Protein AF-A0A534IRR9-F1 (afdb_monomer_lite)

Radius of gyration: 12.25 Å; chains: 1; bounding box: 23×22×32 Å

pLDDT: mean 94.62, std 8.48, range [54.09, 98.69]

Structure (mmCIF, N/CA/C/O backbone):
data_AF-A0A534IRR9-F1
#
_entry.id   AF-A0A534IRR9-F1
#
loop_
_atom_site.group_PDB
_atom_site.id
_atom_site.type_symbol
_atom_site.label_atom_id
_atom_site.label_alt_id
_atom_site.label_comp_id
_atom_site.label_asym_id
_atom_site.label_entity_id
_atom_site.label_seq_id
_atom_site.pdbx_PDB_ins_code
_atom_site.Cartn_x
_atom_site.Cartn_y
_atom_site.Cartn_z
_atom_site.occupancy
_atom_site.B_iso_or_equiv
_atom_site.auth_seq_id
_atom_site.auth_comp_id
_atom_site.auth_asym_id
_atom_site.auth_atom_id
_atom_site.pdbx_PDB_model_num
ATOM 1 N N . LEU A 1 1 ? -6.671 -11.186 -5.121 1.00 54.09 1 LEU A N 1
ATOM 2 C CA . LEU A 1 1 ? -7.323 -11.229 -6.451 1.00 54.09 1 LEU A CA 1
ATOM 3 C C . LEU A 1 1 ? -6.417 -10.359 -7.301 1.00 54.09 1 LEU A C 1
ATOM 5 O O . LEU A 1 1 ? -6.182 -9.253 -6.853 1.00 54.09 1 LEU A O 1
ATOM 9 N N . GLU A 1 2 ? -5.821 -10.836 -8.391 1.00 61.84 2 GLU A N 1
ATOM 10 C CA . GLU A 1 2 ? -4.909 -9.978 -9.171 1.00 61.84 2 GLU A CA 1
ATOM 11 C C . GLU A 1 2 ? -5.716 -8.855 -9.842 1.00 61.84 2 GLU A C 1
ATOM 13 O O . GLU A 1 2 ? -6.676 -9.139 -10.567 1.00 61.84 2 GLU A O 1
ATOM 18 N N . CYS A 1 3 ? -5.359 -7.595 -9.575 1.00 72.00 3 CYS A N 1
ATOM 19 C CA . CYS A 1 3 ? -5.993 -6.430 -10.199 1.00 72.00 3 CYS A CA 1
ATOM 20 C C . CYS A 1 3 ? -5.579 -6.289 -11.672 1.00 72.00 3 CYS A C 1
ATOM 22 O O . CYS A 1 3 ? -6.403 -5.904 -12.508 1.00 72.00 3 CYS A O 1
ATOM 24 N N . PHE A 1 4 ? -4.341 -6.674 -12.012 1.00 83.31 4 PHE A N 1
ATOM 25 C CA . PHE A 1 4 ? -3.807 -6.608 -13.372 1.00 83.31 4 PHE A CA 1
ATOM 26 C C . PHE A 1 4 ? -3.032 -7.885 -13.755 1.00 83.31 4 PHE A C 1
ATOM 28 O O . PHE A 1 4 ? -2.186 -8.337 -12.990 1.00 83.31 4 PHE A O 1
ATOM 35 N N . PRO A 1 5 ? -3.246 -8.451 -14.961 1.00 84.44 5 PRO A N 1
ATOM 36 C CA . PRO A 1 5 ? -2.577 -9.690 -15.386 1.00 84.44 5 PRO A CA 1
ATOM 37 C C . PRO A 1 5 ? -1.052 -9.586 -15.538 1.00 84.44 5 PRO A C 1
ATOM 39 O O . PRO A 1 5 ? -0.364 -10.601 -15.541 1.00 84.44 5 PRO A O 1
ATOM 42 N N . ASP A 1 6 ? -0.531 -8.369 -15.710 1.00 92.06 6 ASP A N 1
ATOM 43 C CA . ASP A 1 6 ? 0.895 -8.108 -15.936 1.00 92.06 6 ASP A CA 1
ATOM 44 C C . ASP A 1 6 ? 1.642 -7.715 -14.645 1.00 92.06 6 ASP A C 1
ATOM 46 O O . ASP A 1 6 ? 2.801 -7.288 -14.710 1.00 92.06 6 ASP A O 1
ATOM 50 N N . THR A 1 7 ? 1.002 -7.832 -13.473 1.00 94.62 7 THR A N 1
ATOM 51 C CA . THR A 1 7 ? 1.635 -7.548 -12.178 1.00 94.62 7 THR A CA 1
ATOM 52 C C . THR A 1 7 ? 2.812 -8.497 -11.944 1.00 94.62 7 THR A C 1
ATOM 54 O O . THR A 1 7 ? 2.710 -9.718 -12.052 1.00 94.62 7 THR A O 1
ATOM 57 N N . ARG A 1 8 ? 3.973 -7.918 -11.630 1.00 95.25 8 ARG A N 1
ATOM 58 C CA . ARG A 1 8 ? 5.234 -8.629 -11.356 1.00 95.25 8 ARG A CA 1
ATOM 59 C C . ARG A 1 8 ? 5.804 -8.328 -9.974 1.00 95.25 8 ARG A C 1
ATOM 61 O O . ARG A 1 8 ? 6.647 -9.090 -9.509 1.00 95.25 8 ARG A O 1
ATOM 68 N N . SER A 1 9 ? 5.335 -7.262 -9.333 1.00 96.69 9 SER A N 1
ATOM 69 C CA . SER A 1 9 ? 5.522 -6.970 -7.911 1.00 96.69 9 SER A CA 1
ATOM 70 C C . SER A 1 9 ? 4.265 -6.289 -7.384 1.00 96.69 9 SER A C 1
ATOM 72 O O . SER A 1 9 ? 3.665 -5.495 -8.103 1.00 96.69 9 SER A O 1
ATOM 74 N N . GLU A 1 10 ? 3.913 -6.539 -6.130 1.00 97.06 10 GLU A N 1
ATOM 75 C CA . GLU A 1 10 ? 2.747 -5.949 -5.464 1.00 97.06 10 GLU A CA 1
ATOM 76 C C . GLU A 1 10 ? 3.134 -5.578 -4.027 1.00 97.06 10 GLU A C 1
ATOM 78 O O . GLU A 1 10 ? 3.872 -6.325 -3.371 1.00 97.06 10 GLU A O 1
ATOM 83 N N . ILE A 1 11 ? 2.668 -4.425 -3.544 1.00 97.56 11 ILE A N 1
ATOM 84 C CA . ILE A 1 11 ? 2.739 -4.054 -2.129 1.00 97.56 11 ILE A CA 1
ATOM 85 C C . ILE A 1 11 ? 1.349 -3.667 -1.633 1.00 97.56 11 ILE A 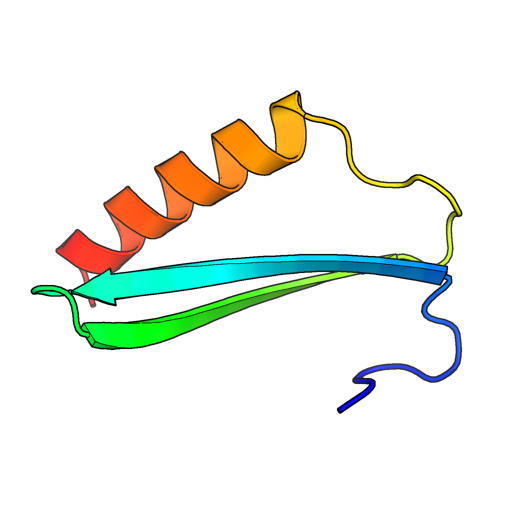C 1
ATOM 87 O O . ILE A 1 11 ? 0.723 -2.742 -2.145 1.00 97.56 11 ILE A O 1
ATOM 91 N N . VAL A 1 12 ? 0.894 -4.379 -0.601 1.00 97.50 12 VAL A N 1
ATOM 92 C CA . VAL A 1 12 ? -0.414 -4.171 0.023 1.00 97.50 12 VAL A CA 1
ATOM 93 C C . VAL A 1 12 ? -0.216 -3.782 1.482 1.00 97.50 12 VAL A C 1
ATOM 95 O O . VAL A 1 12 ? 0.413 -4.516 2.250 1.00 97.50 12 VAL A O 1
ATOM 98 N N . VAL A 1 13 ? -0.756 -2.629 1.877 1.00 98.12 13 VAL A N 1
ATOM 99 C CA . VAL A 1 13 ? -0.677 -2.109 3.248 1.00 98.12 13 VAL A CA 1
ATOM 100 C C . VAL A 1 13 ? -2.085 -1.882 3.805 1.00 98.12 13 VAL A C 1
ATOM 102 O O . VAL A 1 13 ? -2.817 -1.037 3.287 1.00 98.12 13 VAL A O 1
ATOM 105 N N . PRO A 1 14 ? -2.496 -2.589 4.873 1.00 98.00 14 PRO A N 1
ATOM 106 C CA . PRO A 1 14 ? -3.830 -2.431 5.438 1.00 98.00 14 PRO A CA 1
ATOM 107 C C . PRO A 1 14 ? -3.961 -1.114 6.212 1.00 98.00 14 PRO A C 1
ATOM 109 O O . PRO A 1 14 ? -3.092 -0.738 7.000 1.00 98.00 14 PRO A O 1
ATOM 112 N N . ILE A 1 15 ? -5.107 -0.453 6.066 1.00 98.38 15 ILE A N 1
ATOM 113 C CA . ILE A 1 15 ? -5.499 0.701 6.877 1.00 98.38 15 ILE A CA 1
ATOM 114 C C . ILE A 1 15 ? -6.289 0.179 8.078 1.00 98.38 15 ILE A C 1
ATOM 116 O O . ILE A 1 15 ? -7.392 -0.359 7.934 1.00 98.38 15 ILE A O 1
ATOM 120 N N . LEU A 1 16 ? -5.721 0.328 9.276 1.00 97.50 16 LEU A N 1
ATOM 121 C CA . LEU A 1 16 ? -6.297 -0.192 10.516 1.00 97.50 16 LEU A CA 1
ATOM 122 C C . LEU A 1 16 ? -6.886 0.931 11.377 1.00 97.50 16 LEU A C 1
ATOM 124 O O . LEU A 1 16 ? -6.182 1.868 11.745 1.00 97.50 16 LEU A O 1
ATOM 128 N N . LYS A 1 17 ? -8.145 0.786 11.806 1.00 96.00 17 LYS A N 1
ATOM 129 C CA . LYS A 1 17 ? -8.795 1.670 12.786 1.00 96.00 17 LYS A CA 1
ATOM 130 C C . LYS A 1 17 ? -9.319 0.847 13.956 1.00 96.00 17 LYS A C 1
ATOM 132 O O . LYS A 1 17 ? -10.161 -0.030 13.791 1.00 96.00 17 LYS A O 1
ATOM 137 N N . GLY A 1 18 ? -8.783 1.094 15.153 1.00 93.75 18 GLY A N 1
ATOM 138 C CA . GLY A 1 18 ? -9.158 0.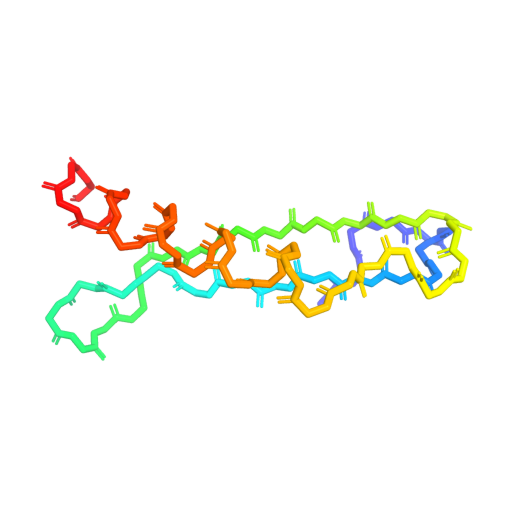337 16.355 1.00 93.75 18 GLY A CA 1
ATOM 139 C C . GLY A 1 18 ? -8.838 -1.163 16.274 1.00 93.75 18 GLY A C 1
ATOM 140 O O . GLY A 1 18 ? -9.578 -1.972 16.822 1.00 93.75 18 GLY A O 1
ATOM 141 N N . GLY A 1 19 ? -7.770 -1.540 15.562 1.00 93.56 19 GLY A N 1
ATOM 142 C CA . GLY A 1 19 ? -7.381 -2.943 15.357 1.00 93.56 19 GLY A CA 1
ATOM 143 C C . GLY A 1 19 ? -8.191 -3.684 14.288 1.00 93.56 19 GLY A C 1
ATOM 144 O O . GLY A 1 19 ? -7.961 -4.870 14.074 1.00 93.56 19 GLY A O 1
ATOM 145 N N . VAL A 1 20 ? -9.113 -2.999 13.606 1.00 96.31 20 VAL A N 1
ATOM 146 C CA . VAL A 1 20 ? -9.914 -3.551 12.508 1.00 96.31 20 VAL A CA 1
ATOM 147 C C . VAL A 1 20 ? -9.422 -2.974 11.185 1.00 96.31 20 VAL A C 1
ATOM 149 O O . VAL A 1 20 ? -9.216 -1.765 11.081 1.00 96.31 20 VAL A O 1
ATOM 152 N N . ALA A 1 21 ? -9.247 -3.826 10.175 1.00 97.06 21 ALA A N 1
ATOM 153 C CA . ALA A 1 21 ? -8.959 -3.381 8.816 1.00 97.06 21 ALA A CA 1
ATOM 154 C C . ALA A 1 21 ? -10.207 -2.740 8.198 1.00 97.06 21 ALA A C 1
ATOM 156 O O . ALA A 1 21 ? -11.253 -3.383 8.099 1.00 97.06 21 ALA A O 1
ATOM 157 N N . ILE A 1 22 ? -10.092 -1.468 7.815 1.00 97.31 22 ILE A N 1
ATOM 158 C CA . ILE A 1 22 ? -11.178 -0.682 7.205 1.00 97.31 22 ILE A CA 1
ATOM 159 C C . ILE A 1 22 ? -10.947 -0.407 5.713 1.00 97.31 22 ILE A C 1
ATOM 161 O O . ILE A 1 22 ? -11.835 0.108 5.040 1.00 97.31 22 ILE A O 1
ATOM 165 N N . GLY A 1 23 ? -9.764 -0.750 5.207 1.00 96.88 23 GLY A N 1
ATOM 166 C CA . GLY A 1 23 ? -9.356 -0.598 3.816 1.00 96.88 23 GLY A CA 1
ATOM 167 C C . GLY A 1 23 ? -7.902 -1.024 3.634 1.00 96.88 23 GLY A C 1
ATOM 168 O O . GLY A 1 23 ? -7.263 -1.487 4.582 1.00 96.88 23 GLY A O 1
ATOM 169 N N . GLU A 1 24 ? -7.376 -0.838 2.431 1.00 97.50 24 GLU A N 1
ATOM 170 C CA . GLU A 1 24 ? -5.990 -1.139 2.080 1.00 97.50 24 GLU A CA 1
ATOM 171 C C . GLU A 1 24 ? -5.462 -0.145 1.044 1.00 97.50 24 GLU A C 1
ATOM 173 O O . GLU A 1 24 ? -6.227 0.440 0.273 1.00 97.50 24 GLU A O 1
ATOM 178 N N . ILE A 1 25 ? -4.151 0.06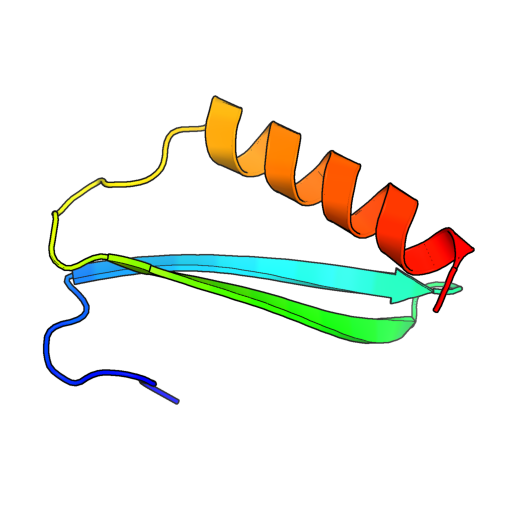8 1.071 1.00 97.94 25 ILE A N 1
ATOM 179 C CA . ILE A 1 25 ? -3.391 0.668 -0.018 1.00 97.94 25 ILE A CA 1
ATOM 180 C C . ILE A 1 25 ? -2.837 -0.501 -0.825 1.00 97.94 25 ILE A C 1
ATOM 182 O O . ILE A 1 25 ? -2.039 -1.271 -0.295 1.00 97.94 25 ILE A O 1
ATOM 186 N N . ASP A 1 26 ? -3.274 -0.622 -2.072 1.00 97.06 26 ASP A N 1
ATOM 187 C CA . ASP A 1 26 ? -2.884 -1.683 -2.998 1.00 97.06 26 ASP A CA 1
ATOM 188 C C . ASP A 1 26 ? -2.157 -1.059 -4.198 1.00 97.06 26 ASP A C 1
ATOM 190 O O . ASP A 1 26 ? -2.686 -0.144 -4.842 1.00 97.06 26 ASP A O 1
ATOM 194 N N . ILE A 1 27 ? -0.906 -1.468 -4.430 1.00 96.44 27 ILE A N 1
ATOM 195 C CA . ILE A 1 27 ? -0.052 -0.938 -5.497 1.00 96.44 27 ILE A CA 1
ATOM 196 C C . ILE A 1 27 ? 0.607 -2.089 -6.257 1.00 96.44 27 ILE A C 1
ATOM 198 O O . ILE A 1 27 ? 1.493 -2.779 -5.748 1.00 96.44 27 ILE A O 1
ATOM 202 N N . ASP A 1 28 ? 0.248 -2.195 -7.533 1.00 96.44 28 ASP A N 1
ATOM 203 C CA . ASP A 1 28 ? 0.849 -3.100 -8.506 1.00 96.44 28 ASP A CA 1
ATOM 204 C C . ASP A 1 28 ? 2.013 -2.457 -9.280 1.00 96.44 28 ASP A C 1
ATOM 206 O O . ASP A 1 28 ? 2.022 -1.259 -9.583 1.00 96.44 28 ASP A O 1
ATOM 210 N N . SER A 1 29 ? 2.974 -3.278 -9.704 1.00 96.31 29 SER A N 1
ATOM 211 C CA . SER A 1 29 ? 4.035 -2.889 -10.634 1.00 96.31 29 SER A CA 1
ATOM 212 C C . SER A 1 29 ? 4.342 -3.989 -11.647 1.00 96.31 29 SER A C 1
ATOM 214 O O . SER A 1 29 ? 4.372 -5.175 -11.325 1.00 96.31 29 SER A O 1
ATOM 216 N N . THR A 1 30 ? 4.651 -3.590 -12.883 1.00 96.38 30 THR A N 1
ATOM 217 C CA . THR A 1 30 ? 5.148 -4.484 -13.948 1.00 96.38 30 THR A CA 1
ATOM 218 C C . THR A 1 30 ? 6.668 -4.710 -13.873 1.00 96.38 30 THR A C 1
ATOM 220 O O . THR A 1 30 ? 7.228 -5.537 -14.604 1.00 96.38 30 THR A O 1
ATOM 223 N N . ALA A 1 31 ? 7.371 -3.997 -12.988 1.00 97.31 31 ALA A N 1
ATOM 224 C CA . ALA A 1 31 ? 8.776 -4.247 -12.685 1.00 97.31 31 ALA A CA 1
ATOM 225 C C . ALA A 1 31 ? 8.911 -5.351 -11.623 1.00 97.31 31 ALA A C 1
ATOM 227 O O . ALA A 1 31 ? 8.075 -5.468 -10.729 1.00 97.31 31 ALA A O 1
ATOM 228 N N . LEU A 1 32 ? 9.969 -6.164 -11.713 1.00 96.38 32 LEU A N 1
ATOM 229 C CA . LEU A 1 32 ? 10.354 -7.064 -10.618 1.00 96.38 32 LEU A CA 1
ATOM 230 C C . LEU A 1 32 ? 11.046 -6.264 -9.520 1.00 96.38 32 LEU A C 1
ATOM 232 O O . LEU A 1 32 ? 11.807 -5.355 -9.842 1.00 96.38 32 LEU A O 1
ATOM 236 N N . ASP A 1 33 ? 10.827 -6.668 -8.269 1.00 96.25 33 ASP A N 1
ATOM 237 C CA . ASP A 1 33 ? 11.461 -6.077 -7.084 1.00 96.25 33 ASP A CA 1
ATOM 238 C C . ASP A 1 33 ? 11.250 -4.554 -7.014 1.00 96.25 33 ASP A C 1
ATOM 240 O O . ASP A 1 33 ? 12.167 -3.772 -6.782 1.00 96.25 33 ASP A O 1
ATOM 244 N N . ALA A 1 34 ? 10.020 -4.123 -7.319 1.00 98.00 34 ALA A N 1
ATOM 245 C CA . ALA A 1 34 ? 9.700 -2.709 -7.508 1.00 98.00 34 ALA A CA 1
ATOM 246 C C . ALA A 1 34 ? 9.643 -1.896 -6.207 1.00 98.00 34 ALA A C 1
ATOM 248 O O . ALA A 1 34 ? 9.648 -0.670 -6.275 1.00 98.00 34 ALA A O 1
ATOM 249 N N . PHE A 1 35 ? 9.548 -2.563 -5.055 1.00 98.25 35 PHE A N 1
ATOM 250 C CA . PHE A 1 35 ? 9.290 -1.928 -3.767 1.00 98.25 35 PHE A CA 1
ATOM 251 C C . PHE A 1 35 ? 10.411 -2.230 -2.784 1.00 98.25 35 PHE A C 1
ATOM 253 O O . PHE A 1 35 ? 10.733 -3.384 -2.500 1.00 98.25 35 PHE A O 1
ATOM 260 N N . SER A 1 36 ? 10.978 -1.165 -2.241 1.00 98.44 36 SER A N 1
ATOM 261 C CA . SER A 1 36 ? 12.019 -1.198 -1.228 1.00 98.44 36 SER A CA 1
ATOM 262 C C . SER A 1 36 ? 11.435 -1.251 0.194 1.00 98.44 36 SER A C 1
ATOM 264 O O . SER A 1 36 ? 10.250 -0.966 0.412 1.00 98.44 36 SER A O 1
ATOM 266 N N . PRO A 1 37 ? 12.254 -1.583 1.208 1.00 98.31 37 PRO A N 1
ATOM 267 C CA . PRO A 1 37 ? 11.864 -1.425 2.608 1.00 98.31 37 PRO A CA 1
ATOM 268 C C . PRO A 1 37 ? 11.440 0.008 2.967 1.00 98.31 37 PRO A C 1
ATOM 270 O O . PRO A 1 37 ? 10.557 0.188 3.807 1.00 98.31 37 PRO A O 1
ATOM 273 N N . GLU A 1 38 ? 12.043 1.017 2.335 1.00 98.56 38 GLU A N 1
ATOM 274 C CA . GLU A 1 38 ? 11.705 2.428 2.516 1.00 98.56 38 GLU A CA 1
ATOM 275 C C . GLU A 1 38 ? 10.297 2.744 1.992 1.00 98.56 38 GLU A C 1
ATOM 277 O O . GLU A 1 38 ? 9.537 3.428 2.681 1.00 98.56 38 GLU A O 1
ATOM 282 N N . ASP A 1 39 ? 9.918 2.189 0.834 1.00 98.44 39 ASP A N 1
ATOM 283 C CA . ASP A 1 39 ? 8.561 2.326 0.284 1.00 98.44 39 ASP A CA 1
ATOM 284 C C . ASP A 1 39 ? 7.528 1.729 1.241 1.00 98.44 39 ASP A C 1
ATOM 286 O O . ASP A 1 39 ? 6.515 2.358 1.548 1.00 98.44 39 ASP A O 1
ATOM 290 N N . ARG A 1 40 ? 7.811 0.539 1.786 1.00 98.25 40 ARG A N 1
ATOM 291 C CA . ARG A 1 40 ? 6.936 -0.094 2.777 1.00 98.25 40 ARG A CA 1
ATOM 292 C C . ARG A 1 40 ? 6.763 0.776 4.021 1.00 98.25 40 ARG A C 1
ATOM 294 O O . ARG A 1 40 ? 5.632 0.977 4.455 1.00 98.25 40 ARG A O 1
ATOM 301 N N . ALA A 1 41 ? 7.857 1.279 4.591 1.00 98.56 41 ALA A N 1
ATOM 302 C CA . ALA A 1 41 ? 7.801 2.106 5.795 1.00 98.56 41 ALA A CA 1
ATOM 303 C C . ALA A 1 41 ? 6.980 3.386 5.564 1.00 98.56 41 ALA A C 1
ATOM 305 O O . ALA A 1 41 ? 6.152 3.751 6.399 1.00 98.56 41 ALA A O 1
ATOM 306 N N . PHE A 1 42 ? 7.160 4.022 4.404 1.00 98.69 42 PHE A N 1
ATOM 307 C CA . PHE A 1 4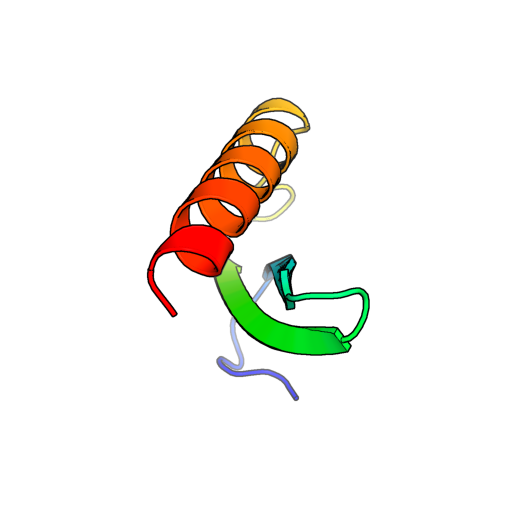2 ? 6.380 5.189 4.008 1.00 98.69 42 PHE A CA 1
ATOM 308 C C . PHE A 1 42 ? 4.884 4.871 3.870 1.00 98.69 42 PHE A C 1
ATOM 310 O O . PHE A 1 42 ? 4.043 5.611 4.380 1.00 98.69 42 PHE A O 1
ATOM 317 N N . LEU A 1 43 ? 4.535 3.766 3.207 1.00 98.69 43 LEU A N 1
ATOM 318 C CA . LEU A 1 43 ? 3.137 3.370 3.021 1.00 98.69 43 LEU A CA 1
ATOM 319 C C . LEU A 1 43 ? 2.461 2.989 4.346 1.00 98.69 43 LEU A C 1
ATOM 321 O O . LEU A 1 43 ? 1.286 3.297 4.534 1.00 98.69 43 LEU A O 1
ATOM 325 N N . GLU A 1 44 ? 3.188 2.372 5.280 1.00 98.31 44 GLU A N 1
ATOM 326 C CA . GLU A 1 44 ? 2.695 2.088 6.635 1.00 98.31 44 GLU A CA 1
ATOM 327 C C . GLU A 1 44 ? 2.426 3.377 7.432 1.00 98.31 44 GLU A C 1
ATOM 329 O O . GLU A 1 44 ? 1.384 3.486 8.085 1.00 98.31 44 GLU A O 1
ATOM 334 N N . GLU A 1 45 ? 3.306 4.381 7.338 1.00 98.50 45 GLU A N 1
ATOM 335 C CA . GLU A 1 45 ? 3.076 5.706 7.933 1.00 98.50 45 GLU A CA 1
ATOM 336 C C . GLU A 1 45 ? 1.844 6.385 7.318 1.00 98.50 45 GLU A C 1
ATOM 338 O O . GLU A 1 45 ? 0.951 6.842 8.039 1.00 98.50 45 GLU A O 1
ATOM 343 N N . LEU A 1 46 ? 1.743 6.376 5.986 1.00 98.44 46 LEU A N 1
ATOM 344 C CA . LEU A 1 46 ? 0.608 6.937 5.260 1.00 98.44 46 LEU A CA 1
ATOM 345 C C . LEU A 1 46 ? -0.712 6.250 5.638 1.00 98.44 46 LEU A C 1
ATOM 347 O O . LEU A 1 46 ? -1.708 6.935 5.872 1.00 98.44 46 LEU A O 1
ATOM 351 N N . ALA A 1 47 ? -0.732 4.919 5.750 1.00 98.38 47 ALA A N 1
ATOM 352 C CA . ALA A 1 47 ? -1.907 4.173 6.199 1.00 98.38 47 ALA A CA 1
ATOM 353 C C . ALA A 1 47 ? -2.339 4.591 7.616 1.00 98.38 47 ALA A C 1
ATOM 355 O O . ALA A 1 47 ? -3.537 4.716 7.890 1.00 98.38 47 ALA A O 1
ATOM 356 N N . GLY A 1 48 ? -1.374 4.876 8.496 1.00 98.06 48 GLY A N 1
ATOM 357 C CA . GLY A 1 48 ? -1.621 5.427 9.827 1.00 98.06 48 GLY A CA 1
ATOM 358 C C . GLY A 1 48 ? -2.268 6.815 9.801 1.00 98.06 48 GLY A C 1
ATOM 359 O O . GLY A 1 48 ? -3.190 7.073 10.577 1.00 98.06 48 GLY A O 1
ATOM 360 N N . GLU A 1 49 ? -1.844 7.701 8.897 1.00 98.19 49 GLU A N 1
ATOM 361 C CA . GLU A 1 49 ? -2.479 9.014 8.716 1.00 98.19 49 GLU A CA 1
ATOM 362 C C . GLU A 1 49 ? -3.887 8.898 8.115 1.00 98.19 49 GLU A C 1
ATOM 364 O O . GLU A 1 49 ? -4.817 9.559 8.586 1.00 98.19 49 GLU A O 1
ATOM 369 N N . LEU A 1 50 ? -4.084 8.011 7.136 1.00 97.88 50 LEU A N 1
ATOM 370 C CA . LEU A 1 50 ? -5.399 7.756 6.539 1.00 97.88 50 LEU A CA 1
ATOM 371 C C . LEU A 1 50 ? -6.404 7.230 7.572 1.00 97.88 50 LEU A C 1
ATOM 373 O O . LEU A 1 50 ? -7.551 7.678 7.595 1.00 97.88 50 LEU A O 1
ATOM 377 N N . ALA A 1 51 ? -5.976 6.357 8.488 1.00 97.69 51 ALA A N 1
ATOM 378 C CA . ALA A 1 51 ? -6.824 5.834 9.561 1.00 97.69 51 ALA A CA 1
ATOM 379 C C . ALA A 1 51 ? -7.346 6.908 10.541 1.00 97.69 51 ALA A C 1
ATOM 381 O O . ALA A 1 51 ? -8.299 6.655 11.282 1.00 97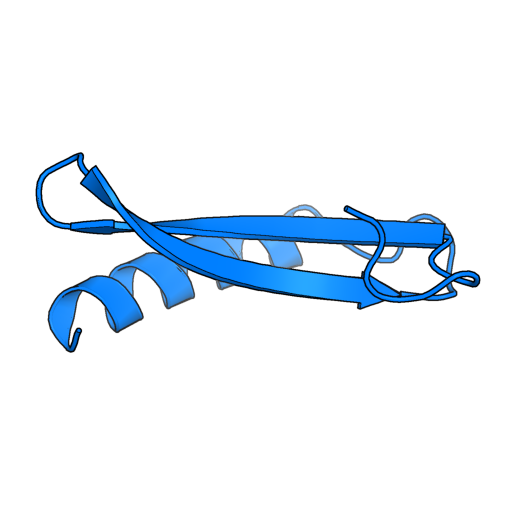.69 51 ALA A O 1
ATOM 382 N N . LYS A 1 52 ? -6.730 8.100 10.580 1.00 96.94 52 LYS A N 1
ATOM 383 C CA . LYS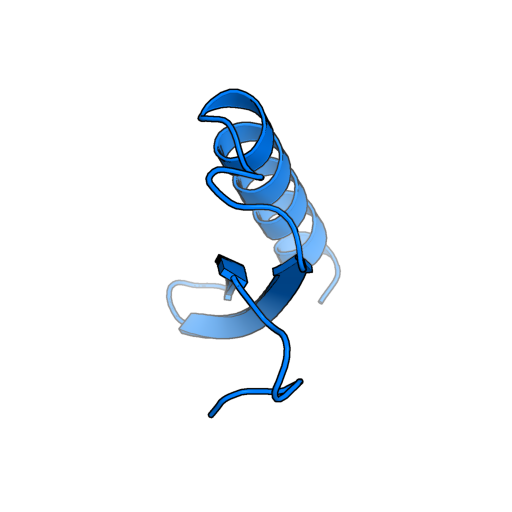 A 1 52 ? -7.199 9.225 11.408 1.00 96.94 52 LYS A CA 1
ATOM 384 C C . LYS A 1 52 ? -8.368 9.972 10.768 1.00 96.94 52 LYS A C 1
ATOM 386 O O . LYS A 1 52 ? -9.138 10.603 11.492 1.00 96.94 52 LYS A O 1
ATOM 391 N N . VAL A 1 53 ? -8.470 9.941 9.439 1.00 95.31 53 VAL A N 1
ATOM 392 C CA . VAL A 1 53 ? -9.449 10.728 8.670 1.00 95.31 53 VAL A CA 1
ATOM 393 C C . VAL A 1 53 ? -10.598 9.891 8.103 1.00 95.31 53 VAL A C 1
ATOM 395 O O . VAL A 1 53 ? -11.689 10.431 7.927 1.00 95.31 53 VAL A O 1
ATOM 398 N N . LEU A 1 54 ? -10.375 8.596 7.855 1.00 90.44 54 LEU A N 1
ATOM 399 C CA . LEU A 1 54 ? -11.402 7.584 7.557 1.00 90.44 54 LEU A CA 1
ATOM 400 C C . LEU A 1 54 ? -11.993 7.067 8.869 1.00 90.44 54 LEU A C 1
ATOM 402 O O . LEU A 1 54 ? -13.226 6.938 9.043 1.00 90.44 54 LEU A O 1
#

Foldseek 3Di:
DDPDPLFQDKDKAFQDAPNDGPGIDIDTDNDHPPDDPVNVVVRNVVSPVVNVVD

Sequence (54 aa):
LECFPDTRSEIVVPILKGGVAIGEIDIDSTALDAFSPEDRAFLEELAGELAKVL

Secondary structure (DSSP, 8-state):
--S-TT-SEEEEEEEEETTEEEEEEEEEESSTT---HHHHHHHHHHHHHHHHH-